Protein AF-A0A1V1P1D8-F1 (afdb_monomer_lite)

Secondary structure (DSSP, 8-state):
---PEEEEEETTEEEEEETTTTEEEEE-HHHHHHHHHHHTT--HHHHHHHHHHHHT----HHHHHHHHHHHHHHHHTTS--

pLDDT: mean 89.91, std 7.85, range [47.62, 96.06]

Organism: NCBI:txid890399

Radius of gyration: 13.15 Å; chains: 1; bounding box: 28×22×39 Å

Structure (mmCIF, N/CA/C/O backbone):
data_AF-A0A1V1P1D8-F1
#
_entry.id   AF-A0A1V1P1D8-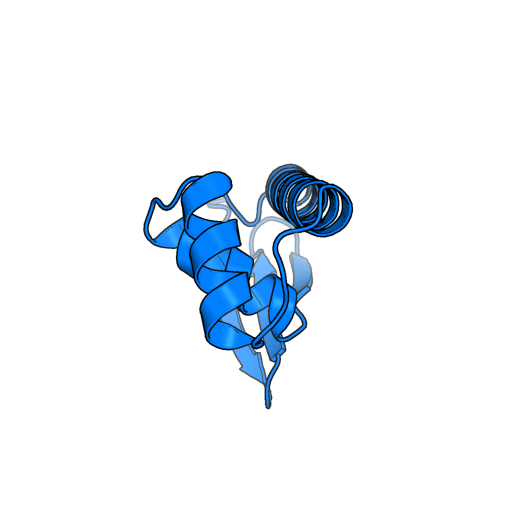F1
#
loop_
_atom_site.group_PDB
_atom_site.id
_atom_site.type_symbol
_atom_site.label_atom_id
_atom_site.label_alt_id
_atom_site.label_comp_id
_atom_site.label_asym_id
_atom_site.label_entity_id
_atom_site.label_seq_id
_atom_site.pdbx_PDB_ins_code
_atom_site.Cartn_x
_atom_site.Cartn_y
_atom_site.Cartn_z
_atom_site.occupancy
_atom_site.B_iso_or_equiv
_atom_site.auth_seq_id
_atom_site.auth_comp_id
_atom_site.auth_asym_id
_atom_site.auth_atom_id
_atom_site.pdbx_PDB_model_num
ATOM 1 N N . MET A 1 1 ? -11.461 6.605 22.303 1.00 47.62 1 MET A N 1
ATOM 2 C CA . MET A 1 1 ? -11.796 5.320 21.659 1.00 47.62 1 MET A CA 1
ATOM 3 C C . MET A 1 1 ? -10.628 4.951 20.766 1.00 47.62 1 MET A C 1
ATOM 5 O O . MET A 1 1 ? -10.092 5.841 20.119 1.00 47.62 1 MET A O 1
ATOM 9 N N . SER A 1 2 ? -10.150 3.712 20.817 1.00 56.84 2 SER A N 1
ATOM 10 C CA . SER A 1 2 ? -9.053 3.247 19.963 1.00 56.84 2 SER A CA 1
ATOM 11 C C . SER A 1 2 ? -9.519 3.232 18.506 1.00 56.84 2 SER A C 1
ATOM 13 O O . SER A 1 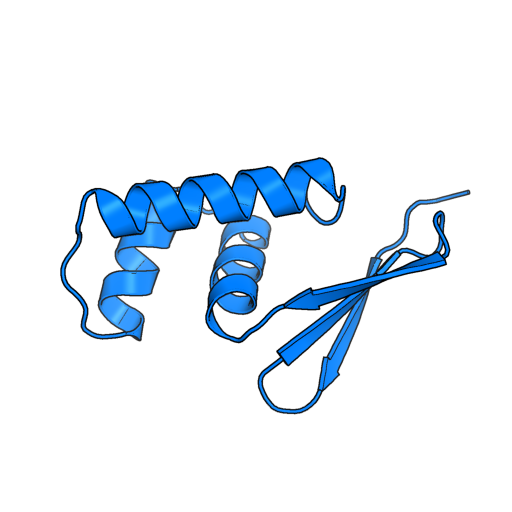2 ? -10.521 2.591 18.200 1.00 56.84 2 SER A O 1
ATOM 15 N N . ASN A 1 3 ? -8.814 3.947 17.623 1.00 67.12 3 ASN A N 1
ATOM 16 C CA . ASN A 1 3 ? -8.999 3.851 16.173 1.00 67.12 3 ASN A CA 1
ATOM 17 C C . ASN A 1 3 ? -8.506 2.472 15.719 1.00 67.12 3 ASN A C 1
ATOM 19 O O . ASN A 1 3 ? -7.362 2.314 15.304 1.00 67.12 3 ASN A O 1
ATOM 23 N N . SER A 1 4 ? -9.349 1.458 15.880 1.00 84.75 4 SER A N 1
ATOM 24 C CA . SER A 1 4 ? -9.068 0.106 15.415 1.00 84.75 4 SER A CA 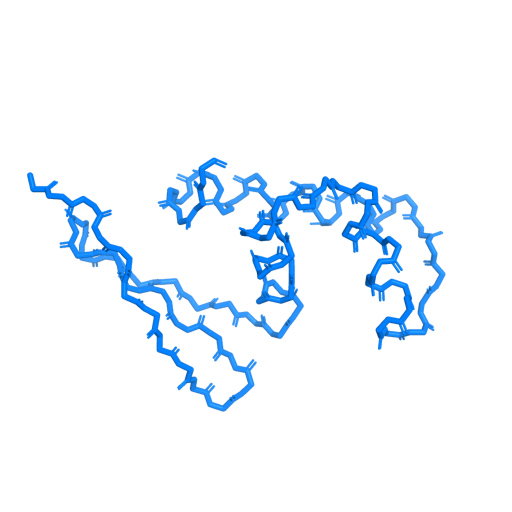1
ATOM 25 C C . SER A 1 4 ? -9.573 -0.035 13.984 1.00 84.75 4 SER A C 1
ATOM 27 O O . SER A 1 4 ? -10.694 0.368 13.673 1.00 84.75 4 SER A O 1
ATOM 29 N N . ILE A 1 5 ? -8.734 -0.596 13.118 1.00 90.44 5 ILE A N 1
ATOM 30 C CA . ILE A 1 5 ? -9.100 -0.919 11.740 1.00 90.44 5 ILE A CA 1
ATOM 31 C C . ILE A 1 5 ? -9.439 -2.401 11.692 1.00 90.44 5 ILE A C 1
ATOM 33 O O . ILE A 1 5 ? -8.601 -3.244 12.015 1.00 90.44 5 ILE A O 1
ATOM 37 N N . ILE A 1 6 ? -10.667 -2.712 11.294 1.00 91.94 6 ILE A N 1
ATOM 38 C CA . ILE A 1 6 ? -11.097 -4.074 10.990 1.00 91.94 6 ILE A CA 1
ATOM 39 C C . ILE A 1 6 ? -10.933 -4.280 9.488 1.00 91.94 6 ILE A C 1
ATOM 41 O O . ILE A 1 6 ? -11.421 -3.481 8.691 1.00 91.94 6 ILE A O 1
ATOM 45 N N . LYS A 1 7 ? -10.225 -5.347 9.117 1.00 93.69 7 LYS A N 1
ATOM 46 C CA . LYS A 1 7 ? -9.992 -5.747 7.729 1.00 93.69 7 LYS A CA 1
ATOM 47 C C . LYS A 1 7 ? -10.980 -6.841 7.352 1.00 93.69 7 LYS A C 1
ATOM 49 O O . LYS A 1 7 ? -11.122 -7.811 8.095 1.00 93.69 7 LYS A O 1
ATOM 54 N N . GLN A 1 8 ? -11.625 -6.703 6.205 1.00 94.25 8 GLN A N 1
ATOM 55 C CA . GLN A 1 8 ? -12.477 -7.739 5.641 1.00 94.25 8 GLN A CA 1
ATOM 56 C C . GLN A 1 8 ? -12.249 -7.828 4.136 1.00 94.25 8 GLN A C 1
ATOM 58 O O . GLN A 1 8 ? -12.367 -6.836 3.424 1.00 94.25 8 GLN A O 1
ATOM 63 N N . GLU A 1 9 ? -11.933 -9.024 3.656 1.00 92.69 9 GLU A N 1
ATOM 64 C CA . GLU A 1 9 ? -11.781 -9.291 2.227 1.00 92.69 9 GLU A CA 1
ATOM 65 C C . GLU A 1 9 ? -13.146 -9.591 1.606 1.00 92.69 9 GLU A C 1
ATOM 67 O O . GLU A 1 9 ? -13.938 -10.360 2.162 1.00 92.69 9 GLU A O 1
ATOM 72 N N . ILE A 1 10 ? -13.433 -8.958 0.469 1.00 89.50 10 ILE A N 1
ATOM 73 C CA . ILE A 1 10 ? -14.676 -9.140 -0.283 1.00 89.50 10 ILE A CA 1
ATOM 74 C C . ILE A 1 10 ? -14.294 -9.289 -1.755 1.00 89.50 10 ILE A C 1
ATOM 76 O O . ILE A 1 10 ? -13.948 -8.312 -2.413 1.00 89.50 10 ILE A O 1
ATOM 80 N N . ASN A 1 11 ? -14.365 -10.517 -2.276 1.00 88.88 11 ASN A N 1
ATOM 81 C CA . ASN A 1 11 ? -13.829 -10.865 -3.597 1.00 88.88 11 ASN A CA 1
ATOM 82 C C . ASN A 1 11 ? -12.344 -10.458 -3.704 1.00 88.88 11 ASN A C 1
ATOM 84 O O . ASN A 1 11 ? -11.540 -10.896 -2.883 1.00 88.88 11 ASN A O 1
ATOM 88 N N . ASP A 1 12 ? -12.001 -9.598 -4.666 1.00 87.62 12 ASP A N 1
ATOM 89 C CA . ASP A 1 12 ? -10.635 -9.112 -4.901 1.00 87.62 12 ASP A CA 1
ATOM 90 C C . ASP A 1 12 ? -10.339 -7.775 -4.189 1.00 87.62 12 ASP A C 1
ATOM 92 O O . ASP A 1 12 ? -9.239 -7.231 -4.296 1.00 87.62 12 ASP A O 1
ATOM 96 N N . GLU A 1 13 ? -11.306 -7.237 -3.441 1.00 92.62 13 GLU A N 1
ATOM 97 C CA . GLU A 1 13 ? -11.208 -5.953 -2.744 1.00 92.62 13 GLU A CA 1
ATOM 98 C C . GLU A 1 13 ? -10.955 -6.134 -1.241 1.00 92.62 13 GLU A C 1
ATOM 100 O O . GLU A 1 13 ? -11.305 -7.152 -0.630 1.00 92.62 13 GLU A O 1
ATOM 105 N N . LEU A 1 14 ? -10.357 -5.113 -0.622 1.00 94.88 14 LEU A N 1
ATOM 106 C CA . LEU A 1 14 ? -10.132 -5.061 0.821 1.00 94.88 14 LEU A CA 1
ATOM 107 C C . LEU A 1 14 ? -10.958 -3.937 1.446 1.00 94.88 14 LEU A C 1
ATOM 109 O O . LEU A 1 14 ? -10.720 -2.757 1.196 1.00 94.88 14 LEU A O 1
ATOM 113 N N . MET A 1 15 ? -11.900 -4.304 2.308 1.00 94.69 15 MET A N 1
ATOM 114 C CA . MET A 1 15 ? -12.672 -3.367 3.109 1.00 94.69 15 MET A CA 1
ATOM 115 C C . MET A 1 15 ? -11.954 -3.084 4.433 1.00 94.69 15 MET A C 1
ATOM 117 O O . MET A 1 15 ? -11.614 -3.998 5.188 1.00 94.69 15 MET A O 1
ATOM 121 N N . LEU A 1 16 ? -11.758 -1.802 4.728 1.00 93.81 16 LEU A N 1
ATOM 122 C CA . LEU A 1 16 ? -11.192 -1.288 5.968 1.00 93.81 16 LEU A CA 1
ATOM 123 C C . LEU A 1 16 ? -12.278 -0.529 6.732 1.00 93.81 16 LEU A C 1
ATOM 125 O O . LEU A 1 16 ? -12.720 0.535 6.301 1.00 93.81 16 LEU A O 1
ATOM 129 N N . TYR A 1 17 ? -12.698 -1.069 7.875 1.00 92.50 17 TYR A N 1
ATOM 130 C CA . TYR A 1 17 ? -13.659 -0.423 8.764 1.00 92.50 17 TYR A CA 1
ATOM 131 C C . TYR A 1 17 ? -12.954 0.223 9.958 1.00 92.50 17 TYR A C 1
ATOM 133 O O . TYR A 1 17 ? -12.318 -0.461 10.761 1.00 92.50 17 TYR A O 1
ATOM 141 N N . GLN A 1 18 ? -13.083 1.542 10.089 1.00 90.50 18 GLN A N 1
ATOM 142 C CA . GLN A 1 18 ? -12.492 2.325 11.168 1.00 90.50 18 GLN A CA 1
ATOM 143 C C .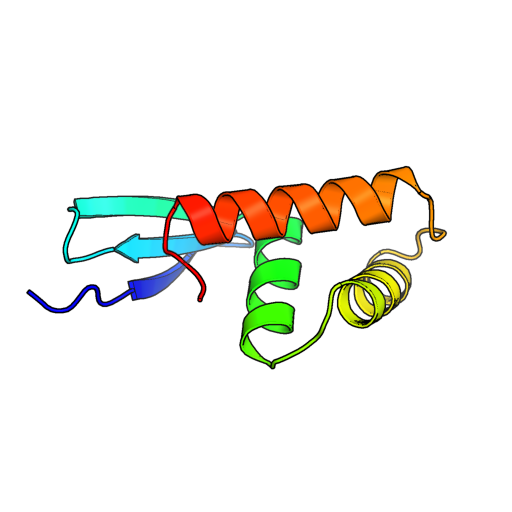 GLN A 1 18 ? -13.506 2.517 12.301 1.00 90.50 18 GLN A C 1
ATOM 145 O O . GLN A 1 18 ? -14.365 3.400 12.254 1.00 90.50 18 GLN A O 1
ATOM 150 N N . THR A 1 19 ? -13.379 1.720 13.364 1.00 86.94 19 THR A N 1
ATOM 151 C CA . THR A 1 19 ? -14.374 1.660 14.452 1.00 86.94 19 THR A CA 1
ATOM 152 C C . THR A 1 19 ? -14.525 2.970 15.225 1.00 86.94 19 THR A C 1
ATOM 154 O O . THR A 1 19 ? -15.589 3.240 15.769 1.00 86.94 19 THR A O 1
ATOM 157 N N . GLY A 1 20 ? -13.477 3.797 15.277 1.00 84.19 20 GLY A N 1
ATOM 158 C CA . GLY A 1 20 ? -13.500 5.077 15.989 1.00 84.19 20 GLY A CA 1
ATOM 159 C C . GLY A 1 20 ? -14.185 6.219 15.233 1.00 84.19 20 GLY A C 1
ATOM 160 O O . GLY A 1 20 ? -14.515 7.228 15.851 1.00 84.19 20 GLY A O 1
ATOM 161 N N . ARG A 1 21 ? -14.382 6.078 13.915 1.00 82.19 21 ARG A N 1
ATOM 162 C CA . ARG A 1 21 ? -14.973 7.111 13.044 1.00 82.19 21 ARG A CA 1
ATOM 163 C C . ARG A 1 21 ? -16.223 6.651 12.301 1.00 82.19 21 ARG A C 1
ATOM 165 O O . ARG A 1 21 ? -16.797 7.450 11.574 1.00 82.19 21 ARG A O 1
ATOM 172 N N . GLU A 1 22 ? -16.607 5.383 12.460 1.00 85.00 22 GLU A N 1
ATOM 173 C CA . GLU A 1 22 ? -17.685 4.745 11.694 1.00 85.00 22 GLU A CA 1
ATOM 174 C C . GLU A 1 22 ? -17.505 4.936 10.173 1.00 85.00 22 GLU A C 1
ATOM 176 O O . GLU A 1 22 ? -18.462 5.136 9.430 1.00 85.00 22 GLU A O 1
ATOM 181 N N . MET A 1 23 ? -16.252 4.884 9.702 1.00 89.75 23 MET A N 1
ATOM 182 C CA . MET A 1 23 ? -15.894 5.042 8.288 1.00 89.75 23 MET A CA 1
ATOM 183 C C . MET A 1 23 ? -15.520 3.702 7.661 1.00 89.75 23 MET A C 1
ATOM 185 O O . MET A 1 23 ? -14.863 2.867 8.287 1.00 89.75 23 MET A O 1
ATOM 189 N N . VAL A 1 24 ? -15.928 3.520 6.407 1.00 91.88 24 VAL A N 1
ATOM 190 C CA . VAL A 1 24 ? -15.592 2.359 5.579 1.00 91.88 24 VAL A CA 1
ATOM 191 C C . VAL A 1 24 ? -14.797 2.845 4.374 1.00 91.88 24 VAL A C 1
ATOM 193 O O . VAL A 1 24 ? -15.259 3.714 3.638 1.00 91.88 24 VAL A O 1
ATOM 196 N N . HIS A 1 25 ? -13.631 2.248 4.155 1.00 93.19 25 HIS A N 1
ATOM 197 C CA . HIS A 1 25 ? -12.845 2.420 2.937 1.00 93.19 25 HIS A CA 1
ATOM 198 C C . HIS A 1 25 ? -12.788 1.088 2.200 1.00 93.19 25 HIS A C 1
ATOM 200 O O . HIS A 1 25 ? -12.537 0.055 2.814 1.00 93.19 25 HIS A O 1
ATOM 206 N N . VAL A 1 26 ? -13.011 1.108 0.891 1.00 94.06 26 VAL A N 1
ATOM 207 C CA . VAL A 1 26 ? -12.863 -0.073 0.038 1.00 94.06 26 VAL A CA 1
ATOM 208 C C . VAL A 1 26 ? -11.653 0.156 -0.849 1.00 94.06 26 VAL A C 1
ATOM 210 O O . VAL A 1 26 ? -11.585 1.149 -1.571 1.00 94.06 26 VAL A O 1
ATOM 213 N N . LEU A 1 27 ? -10.678 -0.738 -0.747 1.00 95.25 27 LEU A N 1
ATOM 214 C CA . LEU A 1 27 ? -9.486 -0.727 -1.574 1.00 95.25 27 LEU A CA 1
ATOM 215 C C . LEU A 1 27 ? -9.691 -1.676 -2.746 1.00 95.25 27 LEU A C 1
ATOM 217 O O . LEU A 1 27 ? -9.966 -2.862 -2.553 1.00 95.25 27 LEU A O 1
ATOM 221 N N . ASN A 1 28 ? -9.500 -1.148 -3.952 1.00 93.38 28 ASN A N 1
ATOM 222 C CA . ASN A 1 28 ? -9.392 -1.965 -5.152 1.00 93.38 28 ASN A CA 1
ATOM 223 C C . ASN A 1 28 ? -8.116 -2.846 -5.093 1.00 93.38 28 ASN A C 1
ATOM 225 O O . ASN A 1 28 ? -7.264 -2.634 -4.220 1.00 93.38 28 ASN A O 1
ATOM 229 N N . PRO A 1 29 ? -7.934 -3.808 -6.016 1.00 92.06 29 PRO A N 1
ATOM 230 C CA . PRO A 1 29 ? -6.793 -4.727 -5.973 1.00 92.06 29 PRO A CA 1
ATOM 231 C C . PRO A 1 29 ? -5.420 -4.033 -5.947 1.00 92.06 29 PRO A C 1
ATOM 233 O O . PRO A 1 29 ? -4.523 -4.450 -5.215 1.00 92.06 29 PRO A O 1
ATOM 236 N N . THR A 1 30 ? -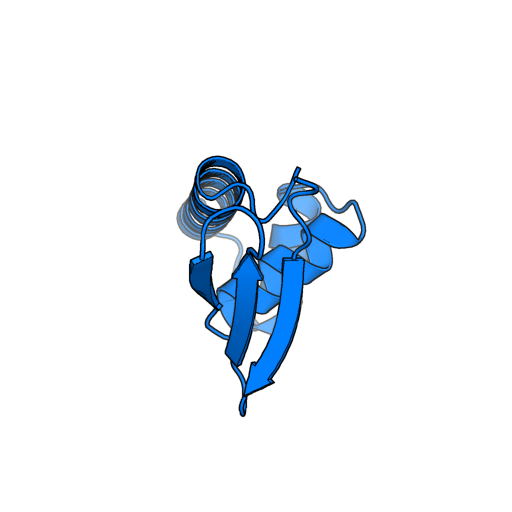5.254 -2.937 -6.692 1.00 93.06 30 THR A N 1
ATOM 237 C CA . THR A 1 30 ? -3.996 -2.176 -6.742 1.00 93.06 30 THR A CA 1
ATOM 238 C C . THR A 1 30 ? -3.718 -1.447 -5.426 1.00 93.06 30 THR A C 1
ATOM 240 O O . THR A 1 30 ? -2.628 -1.564 -4.869 1.00 93.06 30 THR A O 1
ATOM 243 N N . ALA A 1 31 ? -4.707 -0.739 -4.880 1.00 94.50 31 ALA A N 1
ATOM 244 C CA . ALA A 1 31 ? -4.585 -0.035 -3.607 1.00 94.50 31 ALA A CA 1
ATOM 245 C C . ALA A 1 31 ? -4.405 -1.008 -2.433 1.00 94.50 31 ALA A C 1
ATOM 247 O O . ALA A 1 31 ? -3.665 -0.704 -1.499 1.00 94.50 31 ALA A O 1
ATOM 248 N N . ARG A 1 32 ? -5.027 -2.195 -2.495 1.00 94.81 32 ARG A N 1
ATOM 249 C CA . ARG A 1 32 ? -4.798 -3.293 -1.546 1.00 94.81 32 ARG A CA 1
ATOM 250 C C . ARG A 1 32 ? -3.332 -3.720 -1.554 1.00 94.81 32 ARG A C 1
ATOM 252 O O . ARG A 1 32 ? -2.734 -3.800 -0.487 1.00 94.81 32 ARG A O 1
ATOM 259 N N . LEU A 1 33 ? -2.744 -3.947 -2.731 1.00 93.81 33 LEU A N 1
ATOM 260 C CA . LEU A 1 33 ? -1.336 -4.334 -2.836 1.00 93.81 33 LEU A CA 1
ATOM 261 C C . LEU A 1 33 ? -0.413 -3.261 -2.239 1.00 93.81 33 LEU A C 1
ATOM 263 O O . LEU A 1 33 ? 0.454 -3.579 -1.428 1.00 93.81 33 LEU A O 1
ATOM 267 N N . ILE A 1 34 ? -0.637 -1.988 -2.583 1.00 95.50 34 ILE A N 1
ATOM 268 C CA . ILE A 1 34 ? 0.118 -0.856 -2.022 1.00 95.50 34 ILE A CA 1
ATOM 269 C C . ILE A 1 34 ? -0.016 -0.824 -0.492 1.00 95.50 34 ILE A C 1
ATOM 271 O O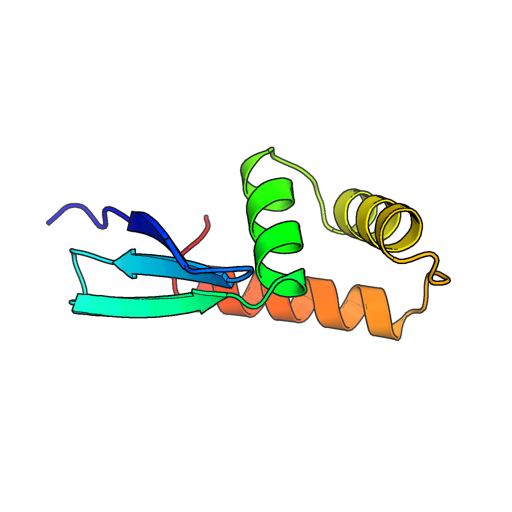 . ILE A 1 34 ? 0.982 -0.690 0.217 1.00 95.50 34 ILE A O 1
ATOM 275 N N . TYR A 1 35 ? -1.237 -0.983 0.023 1.00 95.19 35 TYR A N 1
ATOM 276 C CA . TYR A 1 35 ? -1.526 -1.018 1.453 1.00 95.19 35 TYR A CA 1
ATOM 277 C C . TYR A 1 35 ? -0.789 -2.160 2.168 1.00 95.19 35 TYR A C 1
ATOM 279 O O . TYR A 1 35 ? -0.143 -1.928 3.192 1.00 95.19 35 TYR A O 1
ATOM 287 N N . ASP A 1 36 ? -0.850 -3.377 1.628 1.00 94.25 36 ASP A N 1
ATOM 288 C CA . ASP A 1 36 ? -0.229 -4.562 2.222 1.00 94.25 36 ASP A CA 1
ATOM 289 C C . ASP A 1 36 ? 1.303 -4.464 2.220 1.00 94.25 36 ASP A C 1
ATOM 291 O O . ASP A 1 36 ? 1.937 -4.820 3.216 1.00 94.25 36 ASP A O 1
ATOM 295 N N . LEU A 1 37 ? 1.904 -3.942 1.147 1.00 95.69 37 LEU A N 1
ATOM 296 C CA . LEU A 1 37 ? 3.350 -3.712 1.067 1.00 95.69 37 LEU A CA 1
ATOM 297 C C . LEU A 1 37 ? 3.799 -2.613 2.041 1.00 95.69 37 LEU A C 1
ATOM 299 O O . LEU A 1 37 ? 4.781 -2.781 2.766 1.00 95.69 37 LEU A O 1
ATOM 303 N N . TYR A 1 38 ? 3.048 -1.513 2.132 1.00 95.25 38 TYR A N 1
ATOM 304 C CA . TYR A 1 38 ? 3.347 -0.445 3.085 1.00 95.25 38 TYR A CA 1
ATOM 305 C C . TYR A 1 38 ? 3.261 -0.937 4.539 1.00 95.25 38 TYR A C 1
ATOM 307 O O . TYR A 1 38 ? 4.132 -0.635 5.354 1.00 95.25 38 TYR A O 1
ATOM 315 N N . GLN A 1 39 ? 2.257 -1.757 4.873 1.00 91.94 39 GLN A N 1
ATOM 316 C CA . GLN A 1 39 ? 2.124 -2.383 6.199 1.00 91.94 39 GLN A CA 1
ATOM 317 C C . GLN A 1 39 ? 3.277 -3.344 6.530 1.00 91.94 39 GLN A C 1
ATOM 319 O O . GLN A 1 39 ? 3.592 -3.539 7.703 1.00 91.94 39 GLN A O 1
ATOM 324 N N . GLN A 1 40 ? 3.937 -3.910 5.517 1.00 94.69 40 GLN A N 1
ATOM 325 C CA . GLN A 1 40 ? 5.157 -4.710 5.671 1.00 94.69 40 GLN A CA 1
ATOM 326 C C . GLN A 1 40 ? 6.427 -3.852 5.835 1.00 94.69 40 GLN A C 1
ATOM 328 O O . GLN A 1 40 ? 7.512 -4.397 6.031 1.00 94.69 40 GLN A O 1
ATOM 333 N N . GLY A 1 41 ? 6.306 -2.521 5.788 1.00 94.88 41 GLY A N 1
ATOM 334 C CA . GLY A 1 41 ? 7.412 -1.577 5.957 1.00 94.88 41 GLY A CA 1
ATOM 335 C C . GLY A 1 41 ? 8.136 -1.213 4.661 1.00 94.88 41 GLY A C 1
ATOM 336 O O . GLY A 1 41 ? 9.230 -0.651 4.723 1.00 94.88 41 GLY A O 1
ATOM 337 N N . TYR A 1 42 ? 7.556 -1.528 3.500 1.00 95.75 42 TYR A N 1
ATOM 338 C CA . TYR A 1 42 ? 8.147 -1.183 2.210 1.00 95.75 42 TYR A CA 1
ATOM 339 C C . TYR A 1 42 ? 8.029 0.325 1.969 1.00 95.75 42 TYR A C 1
ATOM 341 O O . TYR A 1 42 ? 7.005 0.945 2.266 1.00 95.75 42 TYR A O 1
ATOM 349 N N . ASN A 1 43 ? 9.081 0.919 1.410 1.00 93.44 43 ASN A N 1
ATOM 350 C CA . ASN A 1 43 ? 9.060 2.304 0.949 1.00 93.44 43 ASN A CA 1
ATOM 351 C C . ASN A 1 43 ? 8.500 2.413 -0.482 1.00 93.44 43 ASN A C 1
ATOM 353 O O . ASN A 1 43 ? 8.314 1.410 -1.168 1.00 93.44 43 ASN A O 1
ATOM 357 N N . THR A 1 44 ? 8.250 3.638 -0.948 1.00 92.19 44 THR A N 1
ATOM 358 C CA . THR A 1 44 ? 7.657 3.899 -2.270 1.00 92.19 44 THR A CA 1
ATOM 359 C C . THR A 1 44 ? 8.422 3.246 -3.422 1.00 92.19 44 THR A C 1
ATOM 361 O O . THR A 1 44 ? 7.789 2.688 -4.316 1.00 92.19 44 THR A O 1
ATOM 364 N N . ASP A 1 45 ? 9.758 3.267 -3.410 1.00 91.75 45 ASP A N 1
ATOM 365 C CA . ASP A 1 45 ? 10.553 2.648 -4.478 1.00 91.75 45 ASP A CA 1
ATOM 366 C C . ASP A 1 45 ? 10.380 1.123 -4.476 1.00 91.75 45 ASP A C 1
ATOM 368 O O . ASP A 1 45 ? 10.079 0.541 -5.511 1.00 91.75 45 ASP A O 1
ATOM 372 N N . GLN A 1 46 ? 10.430 0.483 -3.304 1.00 94.81 46 GLN A N 1
ATOM 373 C CA . GLN A 1 46 ? 10.214 -0.965 -3.177 1.00 94.81 46 GLN A CA 1
ATOM 374 C C . GLN A 1 46 ? 8.789 -1.388 -3.568 1.00 94.81 46 GLN A C 1
ATOM 376 O O . GLN A 1 46 ? 8.582 -2.474 -4.115 1.00 94.81 46 GLN A O 1
ATOM 381 N N . ILE A 1 47 ? 7.795 -0.546 -3.271 1.00 95.00 47 ILE A N 1
ATOM 382 C CA . ILE A 1 47 ? 6.407 -0.762 -3.696 1.00 95.00 47 ILE A CA 1
ATOM 383 C C . ILE A 1 47 ? 6.305 -0.657 -5.219 1.00 95.00 47 ILE A C 1
ATOM 385 O O . ILE A 1 47 ? 5.637 -1.484 -5.835 1.00 95.00 47 ILE A O 1
ATOM 389 N N . THR A 1 48 ? 6.995 0.312 -5.825 1.00 93.44 48 THR A N 1
ATOM 390 C CA . THR A 1 48 ? 7.037 0.482 -7.284 1.00 93.44 48 THR A CA 1
ATOM 391 C C . THR A 1 48 ? 7.640 -0.751 -7.954 1.00 93.44 48 THR A C 1
ATOM 393 O O . THR A 1 48 ? 6.976 -1.359 -8.790 1.00 93.44 48 THR A O 1
ATOM 396 N N . ASP A 1 49 ? 8.813 -1.201 -7.496 1.00 92.56 49 ASP A N 1
ATOM 397 C CA . ASP A 1 49 ? 9.473 -2.408 -8.012 1.00 92.56 49 ASP A CA 1
ATOM 398 C C . ASP A 1 49 ? 8.558 -3.646 -7.907 1.00 92.56 49 ASP A C 1
ATOM 400 O O . ASP A 1 49 ? 8.499 -4.484 -8.808 1.00 92.56 49 ASP A O 1
ATOM 404 N N . SER A 1 50 ? 7.801 -3.755 -6.808 1.00 92.94 50 SER A N 1
ATOM 405 C CA . SER A 1 50 ? 6.854 -4.857 -6.595 1.00 92.94 50 SER A CA 1
ATOM 406 C C . SER A 1 50 ? 5.650 -4.778 -7.541 1.00 92.94 50 SER A C 1
ATOM 408 O O . SER A 1 50 ? 5.180 -5.807 -8.029 1.00 92.94 50 SER A O 1
ATOM 410 N N . MET A 1 51 ? 5.145 -3.572 -7.821 1.00 91.56 51 MET A N 1
ATOM 411 C CA . MET A 1 51 ? 4.037 -3.350 -8.757 1.00 91.56 51 MET A CA 1
ATOM 412 C C . MET A 1 51 ? 4.447 -3.684 -10.193 1.00 91.56 51 MET A C 1
ATOM 414 O O . MET A 1 51 ? 3.685 -4.338 -10.901 1.00 91.56 51 MET A O 1
ATOM 418 N N . GLU A 1 52 ? 5.659 -3.307 -10.603 1.00 90.81 52 GLU A N 1
ATOM 419 C CA . GLU A 1 52 ? 6.209 -3.647 -11.921 1.00 90.81 52 GLU A CA 1
ATOM 420 C C . GLU A 1 52 ? 6.262 -5.156 -12.137 1.00 90.81 52 GLU A C 1
ATOM 422 O O . GLU A 1 52 ? 5.767 -5.658 -13.143 1.00 90.81 52 GLU A O 1
ATOM 427 N N . GLN A 1 53 ? 6.788 -5.892 -11.155 1.00 89.12 53 GLN A N 1
ATOM 428 C CA . GLN A 1 53 ? 6.876 -7.351 -11.223 1.00 89.12 53 GLN A CA 1
ATOM 429 C C . GLN A 1 53 ? 5.503 -8.030 -11.193 1.00 89.12 53 GLN A C 1
ATOM 431 O O . GLN A 1 53 ? 5.309 -9.050 -11.850 1.00 89.12 53 GLN A O 1
ATOM 436 N N . THR A 1 54 ? 4.553 -7.486 -10.428 1.00 89.12 54 THR A N 1
ATOM 437 C CA . THR A 1 54 ? 3.224 -8.093 -10.255 1.00 89.12 54 THR A CA 1
ATOM 438 C C . THR A 1 54 ? 2.336 -7.888 -11.479 1.00 89.12 54 THR A C 1
ATOM 440 O O . THR A 1 54 ? 1.584 -8.789 -11.846 1.00 89.12 54 THR A O 1
ATOM 443 N N . PHE A 1 55 ? 2.411 -6.713 -12.108 1.00 86.31 55 PHE A N 1
ATOM 444 C CA . PHE A 1 55 ? 1.539 -6.342 -13.224 1.00 86.31 55 PHE A CA 1
ATOM 445 C C . PHE A 1 55 ? 2.221 -6.405 -14.597 1.00 86.31 55 PHE A C 1
ATOM 447 O O . PHE A 1 55 ? 1.554 -6.137 -15.594 1.00 86.31 55 PHE A O 1
ATOM 454 N N . ASP A 1 56 ? 3.507 -6.769 -14.658 1.00 88.25 56 ASP A N 1
ATOM 455 C CA . ASP A 1 56 ? 4.326 -6.768 -15.882 1.00 88.25 56 ASP A CA 1
ATOM 456 C C . ASP A 1 56 ? 4.255 -5.416 -16.620 1.00 88.25 56 ASP A C 1
ATOM 458 O O . ASP A 1 56 ? 4.049 -5.322 -17.831 1.00 88.25 56 ASP A O 1
ATOM 462 N N . ILE A 1 57 ? 4.368 -4.335 -15.843 1.00 85.56 57 ILE A N 1
ATOM 463 C CA . ILE A 1 57 ? 4.347 -2.952 -16.331 1.00 85.56 57 ILE A CA 1
ATOM 464 C C . ILE A 1 57 ? 5.729 -2.324 -16.187 1.00 85.56 57 ILE A C 1
ATOM 466 O O . ILE A 1 57 ? 6.489 -2.662 -15.284 1.00 85.56 57 ILE A O 1
ATOM 470 N N . GLN A 1 58 ? 6.060 -1.380 -17.067 1.00 85.31 58 GLN A N 1
ATOM 471 C CA . GLN A 1 58 ? 7.292 -0.604 -16.932 1.00 85.31 58 GLN A CA 1
ATOM 472 C C . GLN A 1 58 ? 7.138 0.488 -15.874 1.00 85.31 58 GLN A C 1
ATOM 474 O O . GLN A 1 58 ? 6.111 1.172 -15.846 1.00 85.31 58 GLN A O 1
ATOM 479 N N . CYS A 1 59 ? 8.195 0.716 -15.084 1.00 75.12 59 CYS A N 1
ATOM 480 C CA . CYS A 1 59 ? 8.309 1.909 -14.252 1.00 75.12 59 CYS A CA 1
ATOM 481 C C . CYS A 1 59 ? 8.086 3.159 -15.103 1.00 75.12 59 CYS A C 1
ATOM 483 O O . CYS A 1 59 ? 8.917 3.512 -15.946 1.00 75.12 59 CYS A O 1
ATOM 485 N N . THR A 1 60 ? 7.008 3.882 -14.841 1.00 83.62 60 THR A N 1
ATOM 486 C CA . THR A 1 60 ? 6.827 5.241 -15.345 1.00 83.62 60 THR A CA 1
ATOM 487 C C . THR A 1 60 ? 6.870 6.209 -14.173 1.00 83.62 60 THR A C 1
ATOM 489 O O . THR A 1 60 ? 6.613 5.843 -13.023 1.00 83.62 60 THR A O 1
ATOM 492 N N . GLN A 1 61 ? 7.205 7.469 -14.451 1.00 85.00 61 GLN A N 1
ATOM 493 C CA . GLN A 1 61 ? 7.078 8.518 -13.440 1.00 85.00 61 GLN A CA 1
ATOM 494 C C . GLN A 1 61 ? 5.623 8.633 -12.954 1.00 85.00 61 GLN A C 1
ATOM 496 O O . GLN A 1 61 ? 5.397 8.888 -11.775 1.00 85.00 61 GLN A O 1
ATOM 501 N N . ASP A 1 62 ? 4.660 8.376 -13.843 1.00 86.94 62 ASP A N 1
ATOM 502 C CA . ASP A 1 62 ? 3.232 8.371 -13.529 1.00 86.94 62 ASP A CA 1
ATOM 503 C C . ASP A 1 62 ? 2.886 7.283 -12.505 1.00 86.94 62 ASP A C 1
ATOM 505 O O . ASP A 1 62 ? 2.263 7.588 -11.497 1.00 86.94 62 ASP A O 1
ATOM 509 N N . LEU A 1 63 ? 3.407 6.058 -12.660 1.00 88.25 63 LEU A N 1
ATOM 510 C CA . LEU A 1 63 ? 3.207 4.980 -11.685 1.00 88.25 63 LEU A CA 1
ATOM 511 C C . LEU A 1 63 ? 3.727 5.359 -10.290 1.00 88.25 63 LEU A C 1
ATOM 513 O O . LEU A 1 63 ? 3.057 5.127 -9.284 1.00 88.25 63 LEU A O 1
ATOM 517 N N . LYS A 1 64 ? 4.918 5.969 -10.214 1.00 91.44 64 LYS A N 1
ATOM 518 C CA . LYS A 1 64 ? 5.478 6.436 -8.934 1.00 91.44 64 LYS A CA 1
ATOM 519 C C . LYS A 1 64 ? 4.624 7.532 -8.297 1.00 91.44 64 LYS A C 1
ATOM 521 O O . LYS A 1 64 ? 4.485 7.559 -7.069 1.00 91.44 64 LYS A O 1
ATOM 526 N N . ASN A 1 65 ? 4.068 8.428 -9.111 1.00 92.44 65 ASN A N 1
ATOM 527 C CA . ASN A 1 65 ? 3.164 9.473 -8.644 1.00 92.44 65 ASN A CA 1
ATOM 528 C C . ASN A 1 65 ? 1.860 8.854 -8.120 1.00 92.44 65 ASN A C 1
ATOM 530 O O . ASN A 1 65 ? 1.493 9.138 -6.984 1.00 92.44 65 ASN A O 1
ATOM 534 N N . ASP A 1 66 ? 1.249 7.928 -8.863 1.00 92.31 66 ASP A N 1
ATOM 535 C CA . ASP A 1 66 ? 0.015 7.233 -8.473 1.00 92.31 66 ASP A CA 1
ATOM 536 C C . ASP A 1 66 ? 0.182 6.468 -7.149 1.00 92.31 66 ASP A C 1
ATOM 538 O O . ASP A 1 66 ? -0.668 6.545 -6.259 1.00 92.31 66 ASP A O 1
ATOM 542 N N . ILE A 1 67 ? 1.309 5.767 -6.969 1.00 94.00 67 ILE A N 1
ATOM 543 C CA . ILE A 1 67 ? 1.631 5.081 -5.707 1.00 94.00 67 ILE A CA 1
ATOM 544 C C . ILE A 1 67 ? 1.767 6.097 -4.567 1.00 94.00 67 ILE A C 1
ATOM 546 O O . ILE A 1 67 ? 1.234 5.887 -3.475 1.00 94.00 67 ILE A O 1
ATOM 550 N N . SER A 1 68 ? 2.473 7.203 -4.806 1.00 94.44 68 SER A N 1
ATOM 551 C CA . SER A 1 68 ? 2.689 8.245 -3.797 1.00 94.44 68 SER A CA 1
ATOM 552 C C . SER A 1 68 ? 1.379 8.920 -3.383 1.00 94.44 68 SER A C 1
ATOM 554 O O . SER A 1 68 ? 1.145 9.125 -2.190 1.00 94.44 68 SER A O 1
ATOM 556 N N . GLU A 1 69 ? 0.505 9.217 -4.345 1.00 95.69 69 GLU A N 1
ATOM 557 C CA . GLU A 1 69 ? -0.831 9.765 -4.110 1.00 95.69 69 GLU A CA 1
ATOM 558 C C . GLU A 1 69 ? -1.717 8.774 -3.353 1.00 95.69 69 GLU A C 1
ATOM 560 O O . GLU A 1 69 ? -2.376 9.158 -2.386 1.00 95.69 69 GLU A O 1
ATOM 565 N N . CYS A 1 70 ? -1.677 7.489 -3.713 1.00 96.06 70 CYS A N 1
ATOM 566 C CA . CYS A 1 70 ? -2.403 6.444 -2.996 1.00 96.06 70 CYS A CA 1
ATOM 567 C C . CYS A 1 70 ? -1.961 6.365 -1.525 1.00 96.06 70 CYS A C 1
ATOM 569 O O . CYS A 1 70 ? -2.797 6.400 -0.621 1.00 96.06 70 CYS A O 1
ATOM 571 N N . ILE A 1 71 ? -0.650 6.350 -1.253 1.00 95.50 71 ILE A N 1
ATOM 572 C CA . ILE A 1 71 ? -0.115 6.356 0.119 1.00 95.50 71 ILE A CA 1
ATOM 573 C C . ILE A 1 71 ? -0.548 7.624 0.868 1.00 95.50 71 ILE A C 1
ATOM 575 O O . ILE A 1 71 ? -0.929 7.548 2.038 1.00 95.50 71 ILE A O 1
ATOM 579 N N . ALA A 1 72 ? -0.520 8.788 0.215 1.00 95.00 72 ALA A N 1
ATOM 580 C CA . ALA A 1 72 ? -0.969 10.040 0.818 1.00 95.00 72 ALA A CA 1
ATOM 581 C C . ALA A 1 72 ? -2.457 9.986 1.202 1.00 95.00 72 ALA A C 1
ATOM 583 O O . ALA A 1 72 ? -2.801 10.326 2.334 1.00 95.00 72 ALA A O 1
ATOM 584 N N . GLN A 1 73 ? -3.320 9.473 0.321 1.00 94.81 73 GLN A N 1
ATOM 585 C CA . GLN A 1 73 ? -4.746 9.286 0.602 1.00 94.81 73 GLN A CA 1
ATOM 586 C C . GLN A 1 73 ? -4.981 8.287 1.741 1.00 94.81 73 GLN A C 1
ATOM 588 O O . GLN A 1 73 ? -5.820 8.519 2.612 1.00 94.81 73 GLN A O 1
ATOM 593 N N . LEU A 1 74 ? -4.236 7.180 1.787 1.00 93.62 74 LEU A N 1
ATOM 594 C CA . LEU A 1 74 ? -4.332 6.206 2.877 1.00 93.62 74 LEU A CA 1
ATOM 595 C C . LEU A 1 74 ? -3.924 6.829 4.231 1.00 93.62 74 LEU A C 1
ATOM 597 O O . LEU A 1 74 ? -4.545 6.539 5.259 1.00 93.62 74 LEU A O 1
ATOM 601 N N . LYS A 1 75 ? -2.916 7.713 4.245 1.00 92.94 75 LYS A N 1
ATOM 602 C CA . LYS A 1 75 ? -2.498 8.468 5.442 1.00 92.94 75 LYS A CA 1
ATOM 603 C C . LYS A 1 75 ? -3.529 9.503 5.868 1.00 92.94 75 LYS A C 1
ATOM 605 O O . LYS A 1 75 ? -3.851 9.594 7.051 1.00 92.94 75 LYS A O 1
ATOM 610 N N . GLU A 1 76 ? -4.068 10.262 4.919 1.00 92.94 76 GLU A N 1
ATOM 611 C CA . GLU A 1 76 ? -5.099 11.271 5.177 1.00 92.94 76 GLU A CA 1
ATOM 612 C C . GLU A 1 76 ? -6.356 10.640 5.792 1.00 92.94 76 GLU A C 1
ATOM 614 O O . GLU A 1 76 ? -6.876 11.117 6.804 1.00 92.94 76 GLU A O 1
ATOM 619 N N . ASN A 1 77 ? -6.769 9.489 5.256 1.00 89.81 77 ASN A N 1
ATOM 620 C CA . ASN A 1 77 ? -7.873 8.689 5.784 1.00 89.81 77 ASN A CA 1
ATOM 621 C C . ASN A 1 77 ? -7.535 7.971 7.103 1.00 89.81 77 ASN A C 1
ATOM 623 O O . ASN A 1 77 ? -8.408 7.367 7.721 1.00 89.81 77 ASN A O 1
ATOM 627 N N . GLN A 1 78 ? -6.287 8.059 7.577 1.00 89.69 78 GLN A N 1
ATOM 628 C CA . GLN A 1 78 ? -5.801 7.413 8.799 1.00 89.69 78 GLN A CA 1
ATOM 629 C C . GLN A 1 78 ? -6.015 5.896 8.807 1.00 89.69 78 GLN A C 1
ATOM 631 O O . GLN A 1 78 ? -6.273 5.301 9.858 1.00 89.69 78 GLN A O 1
ATOM 636 N N . VAL A 1 79 ? -5.916 5.273 7.628 1.00 88.75 79 VAL A N 1
ATOM 637 C CA . VAL A 1 79 ? -5.970 3.814 7.483 1.00 88.75 79 VAL A CA 1
ATOM 638 C C . VAL A 1 79 ? -4.580 3.166 7.491 1.00 88.75 79 VAL A C 1
ATOM 640 O O . VAL A 1 79 ? -4.459 1.960 7.709 1.00 88.75 79 VAL A O 1
ATOM 643 N N . ILE A 1 80 ? -3.526 3.969 7.324 1.00 85.56 80 ILE A N 1
ATOM 644 C CA . ILE A 1 80 ? -2.117 3.618 7.557 1.00 85.56 80 ILE A CA 1
ATOM 645 C C . ILE A 1 80 ? -1.437 4.707 8.402 1.00 85.56 80 ILE A C 1
ATOM 647 O O . ILE A 1 80 ? -2.001 5.787 8.585 1.00 85.56 80 ILE A O 1
ATOM 651 N N . LEU A 1 81 ? -0.240 4.405 8.921 1.00 74.81 81 LEU A N 1
ATOM 652 C CA . LEU A 1 81 ? 0.584 5.314 9.732 1.00 74.81 81 LEU A CA 1
ATOM 653 C C . LEU A 1 81 ? 1.605 6.093 8.890 1.00 74.81 81 LEU A C 1
ATOM 655 O O . LEU A 1 81 ? 2.178 5.512 7.938 1.00 74.81 81 LEU A O 1
#

Foldseek 3Di:
DDQDWDWDDDPLWIWTQGPVVRDIDIGHNLLVLLVVCVVVVDDLVRSQVVCCVVVVDDDDPVSSVVSVVSVVVCVVVVVDD

InterPro domains:
  IPR008792 Coenzyme PQQ synthesis protein D [PF05402] (13-80)
  IPR041881 Coenzyme PQQ synthesis protein D superfamily [G3DSA:1.10.10.1150] (3-80)

Sequence (81 aa):
MSNSIIKQEINDELMLYQTGREMVHVLNPTARLIYDLYQQGYNTDQITDSMEQTFDIQCTQDLKNDISECIAQLKENQVIL